Protein AF-A0AAU8FNW1-F1 (afdb_monomer)

Organism: NCBI:txid3088362

Solvent-accessible surface area (backbone atoms only — not comparable to full-atom values): 4529 Å² total; per-residue (Å²): 136,66,73,61,60,59,50,51,50,52,37,32,76,69,66,76,38,92,45,83,87,78,47,21,32,38,44,40,85,87,50,29,30,48,70,86,42,76,54,58,66,70,60,36,51,54,49,34,65,72,70,47,64,60,71,85,74,35,41,42,33,40,35,34,62,39,94,86,36,66,50,79,45,76,43,77,114

Nearest PDB structures (foldseek):
  6g20-assembly2_B  TM=3.956E-01  e=6.411E+00  Agrobacterium fabrum str. C58
  6g1z-assembly2_B  TM=3.295E-01  e=8.191E+00  Agrobacterium fabrum str. C58

Radius of gyration: 11.67 Å; Cα contacts (8 Å, |Δi|>4): 117; chains: 1; bounding box: 29×22×29 Å

Sequence (77 aa):
MKKQEQIIEELSSAGLVKDKNDLSFKLTDDELIVNGEKQPADLHQKLKAKYLKSDAGKGFEMYYNYNGRWGYSTRTR

Secondary structure (DSSP, 8-state):
--HHHHHHHHHHHTTS-S-SSS--EEE-SS-EEETTEEPPHHHHHHHHHHH---STTEEEEEEEEETTEEEEEEEE-

Foldseek 3Di:
DPLVVVVQVVCVVVVNDPDPVQWWWKQWPVWIAISNRTDDPVVNVVSCVVRVVDDPQWIKMATDPHPPDGDIDTHRD

Structure (mmCIF, N/CA/C/O backbone):
data_AF-A0AAU8FNW1-F1
#
_entry.id   AF-A0AAU8FNW1-F1
#
loop_
_atom_site.group_PDB
_atom_site.id
_atom_site.type_symbol
_atom_site.label_atom_id
_atom_site.label_alt_id
_atom_site.label_comp_id
_atom_site.label_asym_id
_atom_site.label_entity_id
_atom_site.label_seq_id
_atom_site.pdbx_PDB_ins_code
_atom_site.Cartn_x
_atom_site.Cartn_y
_atom_site.Cartn_z
_atom_site.occupancy
_atom_site.B_iso_or_equiv
_atom_site.auth_seq_id
_atom_site.auth_comp_id
_atom_site.auth_asym_id
_atom_site.auth_atom_id
_atom_site.pdbx_PDB_model_num
ATOM 1 N N . MET A 1 1 ? 9.694 13.298 -1.195 1.00 46.09 1 MET A N 1
ATOM 2 C CA . MET A 1 1 ? 8.454 12.832 -1.856 1.00 46.09 1 MET A CA 1
ATOM 3 C C . MET A 1 1 ? 8.136 11.428 -1.359 1.00 46.09 1 MET A C 1
ATOM 5 O O . MET A 1 1 ? 8.871 10.507 -1.691 1.00 46.09 1 MET A O 1
ATOM 9 N N . LYS A 1 2 ? 7.114 11.247 -0.518 1.00 68.00 2 LYS A N 1
ATOM 10 C CA . LYS A 1 2 ? 6.746 9.928 0.016 1.00 68.00 2 LYS A CA 1
ATOM 11 C C . LYS A 1 2 ? 5.651 9.323 -0.867 1.00 68.00 2 LYS A C 1
ATOM 13 O O . LYS A 1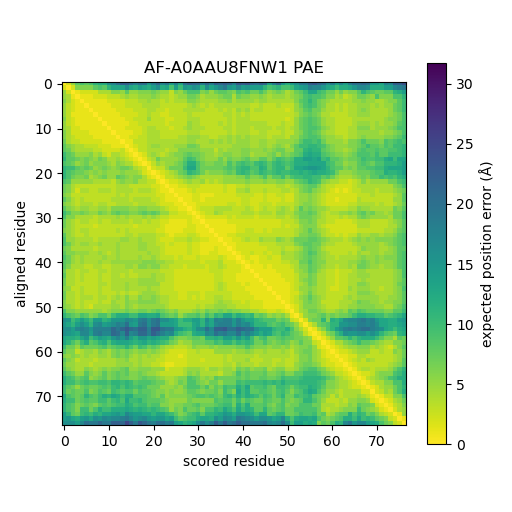 2 ? 4.471 9.562 -0.646 1.00 68.00 2 LYS A O 1
ATOM 18 N N . LYS A 1 3 ? 6.034 8.538 -1.883 1.00 77.25 3 LYS A N 1
ATOM 19 C CA . LYS A 1 3 ? 5.082 7.826 -2.769 1.00 77.25 3 LYS A CA 1
ATOM 20 C C . LYS A 1 3 ? 4.060 6.990 -1.981 1.00 77.25 3 LYS A C 1
ATOM 22 O O . LYS A 1 3 ? 2.945 6.795 -2.442 1.00 77.25 3 LYS A O 1
ATOM 27 N N . GLN A 1 4 ? 4.437 6.533 -0.785 1.00 80.00 4 GLN A N 1
ATOM 28 C CA . GLN A 1 4 ? 3.566 5.805 0.135 1.00 80.00 4 GLN A CA 1
ATOM 29 C C . GLN A 1 4 ? 2.361 6.644 0.566 1.00 80.00 4 GLN A C 1
ATOM 31 O O . GLN A 1 4 ? 1.246 6.177 0.407 1.00 80.00 4 GLN A O 1
ATOM 36 N N . GLU A 1 5 ? 2.551 7.884 1.032 1.00 83.94 5 GLU A N 1
ATOM 37 C CA . GLU A 1 5 ? 1.446 8.733 1.515 1.00 83.94 5 GLU A CA 1
ATOM 38 C C . GLU A 1 5 ? 0.372 8.944 0.443 1.00 83.94 5 GLU A C 1
ATOM 40 O O . GLU A 1 5 ? -0.813 8.849 0.741 1.00 83.94 5 GLU A O 1
ATOM 45 N N . GLN A 1 6 ? 0.777 9.121 -0.816 1.00 86.12 6 GLN A N 1
ATOM 46 C CA . GLN A 1 6 ? -0.163 9.270 -1.928 1.00 86.12 6 GLN A CA 1
ATOM 47 C C . GLN A 1 6 ? -0.985 8.000 -2.185 1.00 86.12 6 GLN A C 1
ATOM 49 O O . GLN A 1 6 ? -2.169 8.095 -2.495 1.00 86.12 6 GLN A O 1
ATOM 54 N N . ILE A 1 7 ? -0.379 6.814 -2.051 1.00 84.81 7 ILE A N 1
ATOM 55 C CA . ILE A 1 7 ? -1.120 5.547 -2.138 1.00 84.81 7 ILE A CA 1
ATOM 56 C C . ILE A 1 7 ? -2.115 5.449 -0.989 1.00 84.81 7 ILE A C 1
ATOM 58 O O . ILE A 1 7 ? -3.261 5.080 -1.209 1.00 84.81 7 ILE A O 1
ATOM 62 N N . ILE A 1 8 ? -1.694 5.798 0.227 1.00 85.69 8 ILE A N 1
ATOM 63 C CA . ILE A 1 8 ? -2.560 5.776 1.409 1.00 85.69 8 ILE A CA 1
ATOM 64 C C . ILE A 1 8 ? -3.776 6.681 1.197 1.00 85.69 8 ILE A C 1
ATOM 66 O O . ILE A 1 8 ? -4.892 6.285 1.518 1.00 85.69 8 ILE A O 1
ATOM 70 N N . GLU A 1 9 ? -3.579 7.875 0.640 1.00 87.06 9 GLU A N 1
ATOM 71 C CA . GLU A 1 9 ? -4.675 8.786 0.310 1.00 87.06 9 GLU A CA 1
ATOM 72 C C . GLU A 1 9 ? -5.611 8.224 -0.759 1.00 87.06 9 GLU A C 1
ATOM 74 O O . GLU A 1 9 ? -6.823 8.291 -0.574 1.00 87.06 9 GLU A O 1
ATOM 79 N N . GLU A 1 10 ? -5.095 7.615 -1.832 1.00 86.38 10 GLU A N 1
ATOM 80 C CA . GLU A 1 10 ? -5.956 6.971 -2.834 1.00 86.38 10 GLU A CA 1
ATOM 81 C C . GLU A 1 10 ? -6.732 5.787 -2.262 1.00 86.38 10 GLU A C 1
ATOM 83 O O . GLU A 1 10 ? -7.928 5.658 -2.514 1.00 86.38 10 GLU A O 1
ATOM 88 N N . LEU A 1 11 ? -6.084 4.938 -1.466 1.00 85.44 11 LEU A N 1
ATOM 89 C CA . LEU A 1 11 ? -6.743 3.798 -0.837 1.00 85.44 11 LEU A CA 1
ATOM 90 C C . LEU A 1 11 ? -7.785 4.254 0.195 1.00 85.44 11 LEU A C 1
ATOM 92 O O . LEU A 1 11 ? -8.854 3.657 0.296 1.00 85.44 11 LEU A O 1
ATOM 96 N N . SER A 1 12 ? -7.508 5.330 0.932 1.00 87.31 12 SER A N 1
ATOM 97 C CA . SER A 1 12 ? -8.464 5.932 1.864 1.00 87.31 12 SER A CA 1
ATOM 98 C C . SER A 1 12 ? -9.642 6.569 1.126 1.00 87.31 12 SER A C 1
ATOM 100 O O . SER A 1 12 ? -10.790 6.327 1.485 1.00 87.31 12 SER A O 1
ATOM 102 N N . SER A 1 13 ? -9.383 7.283 0.026 1.00 86.31 13 SER A N 1
ATOM 103 C CA . SER A 1 13 ? -10.430 7.842 -0.836 1.00 8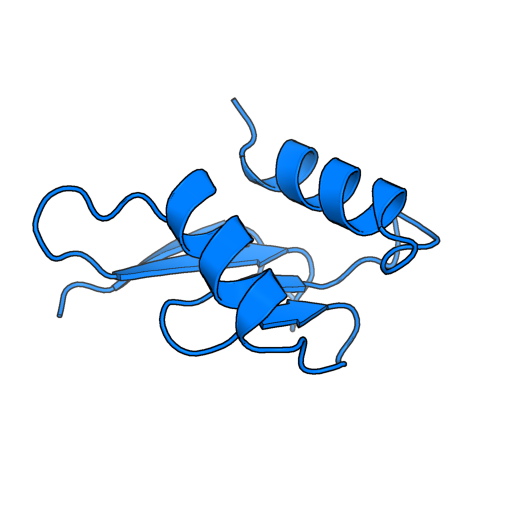6.31 13 SER A CA 1
ATOM 104 C C . SER A 1 13 ? -11.271 6.757 -1.514 1.00 86.31 13 SER A C 1
ATOM 106 O O . SER A 1 13 ? -12.439 6.995 -1.806 1.00 86.31 13 SER A O 1
ATOM 108 N N . ALA A 1 14 ? -10.699 5.577 -1.758 1.00 83.44 14 ALA A N 1
ATOM 109 C CA . ALA A 1 14 ? -11.414 4.404 -2.252 1.00 83.44 14 ALA A CA 1
ATOM 110 C C . ALA A 1 14 ? -12.189 3.654 -1.148 1.00 83.44 14 ALA A C 1
ATOM 112 O O . ALA A 1 14 ? -12.858 2.668 -1.443 1.00 83.44 14 ALA A O 1
ATOM 113 N N . GLY A 1 15 ? -12.094 4.084 0.116 1.00 84.19 15 GLY A N 1
ATOM 114 C CA . GLY A 1 15 ? -12.734 3.423 1.257 1.00 84.19 15 GLY A CA 1
ATOM 115 C C . GLY A 1 15 ? -12.058 2.121 1.704 1.00 84.19 15 GLY A C 1
ATOM 116 O O . GLY A 1 15 ? -12.601 1.417 2.551 1.00 84.19 15 GLY A O 1
ATOM 117 N N . LEU A 1 16 ? -10.875 1.799 1.168 1.00 84.50 16 LEU A N 1
ATOM 118 C CA . LEU A 1 16 ? -10.100 0.597 1.515 1.00 84.50 16 LEU A CA 1
ATOM 119 C C . LEU A 1 16 ? -9.307 0.772 2.815 1.00 84.50 16 LEU A C 1
ATOM 121 O O . LEU A 1 16 ? -8.909 -0.200 3.455 1.00 84.50 16 LEU A O 1
ATOM 125 N N . VAL A 1 17 ? -9.066 2.024 3.207 1.00 83.81 17 VAL A N 1
ATOM 126 C CA . VAL A 1 17 ? -8.329 2.383 4.420 1.00 83.81 17 VAL A CA 1
ATOM 127 C C . VAL A 1 17 ? -9.187 3.297 5.266 1.00 83.81 17 VAL A C 1
ATOM 129 O O . VAL A 1 17 ? -9.496 4.418 4.861 1.00 83.81 17 VAL A O 1
ATOM 132 N N . LYS A 1 18 ? -9.520 2.813 6.461 1.00 76.94 18 LYS A N 1
ATOM 133 C CA . LYS A 1 18 ? -10.220 3.593 7.483 1.00 76.94 18 LYS A CA 1
ATOM 134 C C . LYS A 1 18 ? -9.245 4.470 8.263 1.00 76.94 18 LYS A C 1
ATOM 136 O O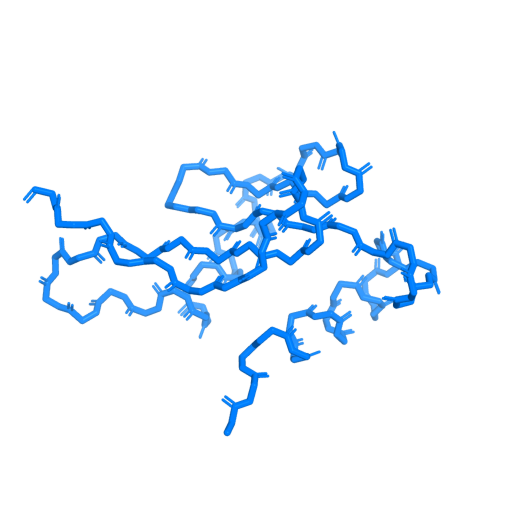 . LYS A 1 18 ? -9.456 5.672 8.361 1.00 76.94 18 LYS A O 1
ATOM 141 N N . ASP A 1 19 ? -8.129 3.885 8.696 1.00 77.75 19 ASP A N 1
ATOM 142 C CA . ASP A 1 19 ? -7.145 4.553 9.541 1.00 77.75 19 ASP A CA 1
ATOM 143 C C . ASP A 1 19 ? -5.736 4.408 8.981 1.00 77.75 19 ASP A C 1
ATOM 145 O O . ASP A 1 19 ? -5.285 3.313 8.655 1.00 77.75 19 ASP A O 1
ATOM 149 N N . LYS A 1 20 ? -5.011 5.529 8.904 1.00 75.88 20 LYS A N 1
ATOM 150 C CA . LYS A 1 20 ? -3.609 5.539 8.461 1.00 75.88 20 LYS A CA 1
ATOM 151 C C . LYS A 1 20 ? -2.664 4.915 9.502 1.00 75.88 20 LYS A C 1
ATOM 153 O O . LYS A 1 20 ? -1.582 4.479 9.126 1.00 75.88 20 LYS A O 1
ATOM 158 N N . ASN A 1 21 ? -3.073 4.864 10.775 1.00 76.06 21 ASN A N 1
ATOM 159 C CA . ASN A 1 21 ? -2.271 4.323 11.881 1.00 7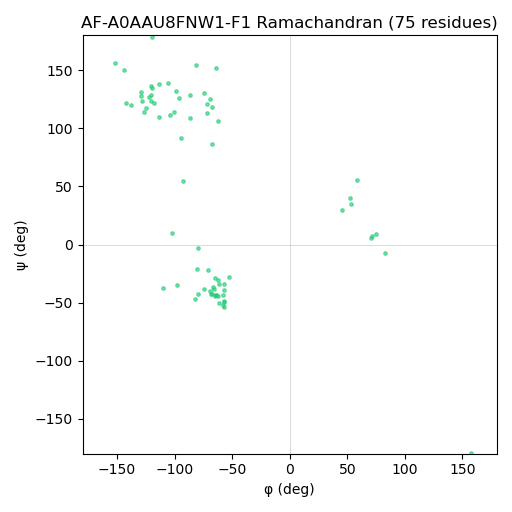6.06 21 ASN A CA 1
ATOM 160 C C . ASN A 1 21 ? -2.193 2.789 11.872 1.00 76.06 21 ASN A C 1
ATOM 162 O O . ASN A 1 21 ? -1.121 2.240 12.107 1.00 76.06 21 ASN A O 1
ATOM 166 N N . ASP A 1 22 ? -3.291 2.112 11.529 1.00 76.56 22 ASP A N 1
ATOM 167 C CA . ASP A 1 22 ? -3.365 0.645 11.418 1.00 76.56 22 ASP A CA 1
ATOM 168 C C . ASP A 1 22 ? -3.316 0.156 9.965 1.00 76.56 22 ASP A C 1
ATOM 170 O O . ASP A 1 22 ? -3.515 -1.023 9.671 1.00 76.56 22 ASP A O 1
ATOM 174 N N . LEU A 1 23 ? -3.017 1.057 9.027 1.00 85.44 23 LEU A N 1
ATOM 175 C CA . LEU A 1 23 ? -2.880 0.681 7.635 1.00 85.44 23 LEU A CA 1
ATOM 176 C C . LEU A 1 23 ? -1.635 -0.177 7.436 1.00 85.44 23 LEU A C 1
ATOM 178 O O . LEU A 1 23 ? -0.518 0.280 7.676 1.00 85.44 23 LEU A O 1
ATOM 182 N N . SER A 1 24 ? -1.826 -1.352 6.846 1.00 88.38 24 SER A N 1
ATOM 183 C CA . SER A 1 24 ? -0.753 -2.121 6.226 1.00 88.38 24 SER A CA 1
ATOM 184 C C . SER A 1 24 ? -1.032 -2.319 4.740 1.00 88.38 24 SER A C 1
ATOM 186 O O . SER A 1 24 ? -2.145 -2.654 4.347 1.00 88.38 24 SER A O 1
ATOM 188 N N . PHE A 1 25 ? -0.041 -2.117 3.874 1.00 89.19 25 PHE A N 1
ATOM 189 C CA . PHE A 1 25 ? -0.187 -2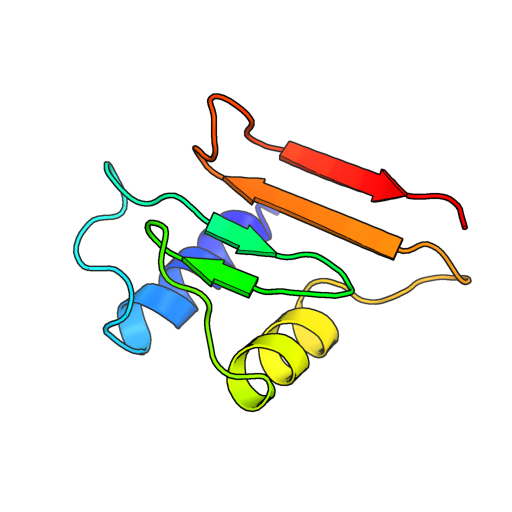.495 2.470 1.00 89.19 25 PHE A CA 1
ATOM 190 C C . PHE A 1 25 ? 1.110 -3.024 1.866 1.00 89.19 25 PHE A C 1
ATOM 192 O O . PHE A 1 25 ? 2.221 -2.638 2.239 1.00 89.19 25 PHE A O 1
ATOM 199 N N . LYS A 1 26 ? 0.939 -3.912 0.892 1.00 90.06 26 LYS A N 1
ATOM 200 C CA . LYS A 1 26 ? 1.981 -4.491 0.052 1.00 90.06 26 LYS A CA 1
ATOM 201 C C . LYS A 1 26 ? 1.568 -4.277 -1.395 1.00 90.06 26 LYS A C 1
ATOM 203 O O . LYS A 1 26 ? 0.581 -4.853 -1.835 1.00 90.06 26 LYS A O 1
ATOM 208 N N . LEU A 1 27 ? 2.323 -3.466 -2.124 1.00 89.19 27 LEU A N 1
ATOM 209 C CA . LEU A 1 27 ? 2.159 -3.263 -3.559 1.00 89.19 27 LEU A CA 1
ATOM 210 C C . LEU A 1 27 ? 3.390 -3.827 -4.270 1.00 89.19 27 LEU A C 1
ATOM 212 O O . LEU A 1 27 ? 4.476 -3.258 -4.165 1.00 89.19 27 LEU A O 1
ATOM 216 N N . THR A 1 28 ? 3.229 -4.938 -4.983 1.00 87.31 28 THR A N 1
ATOM 217 C CA . THR A 1 28 ? 4.289 -5.557 -5.792 1.00 87.31 28 THR A CA 1
ATOM 218 C C . THR A 1 28 ? 3.884 -5.630 -7.260 1.00 87.31 28 THR A C 1
ATOM 220 O O . THR A 1 28 ? 2.791 -5.217 -7.643 1.00 87.31 28 THR A O 1
ATOM 223 N N . ASP A 1 29 ? 4.774 -6.145 -8.108 1.00 84.12 29 ASP A N 1
ATOM 224 C CA . ASP A 1 29 ? 4.489 -6.372 -9.528 1.00 84.12 29 ASP A CA 1
ATOM 225 C C . ASP A 1 29 ? 3.346 -7.377 -9.755 1.00 84.12 29 ASP A C 1
ATOM 227 O O . ASP A 1 29 ? 2.601 -7.225 -10.724 1.00 84.12 29 ASP A O 1
ATOM 231 N N . ASP A 1 30 ? 3.201 -8.339 -8.839 1.00 84.88 30 ASP A N 1
ATOM 232 C CA . ASP A 1 30 ? 2.291 -9.485 -8.927 1.00 84.88 30 ASP A CA 1
ATOM 233 C C . ASP A 1 30 ? 0.972 -9.287 -8.174 1.00 84.88 30 ASP A C 1
ATOM 235 O O . ASP A 1 30 ? -0.067 -9.790 -8.597 1.00 84.88 30 ASP A O 1
ATOM 239 N N . GLU A 1 31 ? 0.988 -8.584 -7.040 1.00 89.25 31 GLU A N 1
ATOM 240 C CA . GLU A 1 31 ? -0.197 -8.456 -6.197 1.00 89.25 31 GLU A CA 1
ATOM 241 C C . GLU A 1 31 ? -0.225 -7.163 -5.386 1.00 89.25 31 GLU A C 1
ATOM 243 O O . GLU A 1 31 ? 0.797 -6.549 -5.069 1.00 89.25 31 GLU A O 1
ATOM 248 N N . LEU A 1 32 ? -1.441 -6.780 -5.013 1.00 90.88 32 LEU A N 1
ATOM 249 C CA . LEU A 1 32 ? -1.705 -5.710 -4.074 1.00 90.88 32 LEU A CA 1
ATOM 250 C C . LEU A 1 32 ? -2.492 -6.274 -2.897 1.00 90.88 32 LEU A C 1
ATOM 252 O O . LEU A 1 32 ? -3.560 -6.851 -3.080 1.00 90.88 32 LEU A O 1
ATOM 256 N N . ILE A 1 33 ? -1.964 -6.098 -1.694 1.00 91.00 33 ILE A N 1
ATOM 257 C CA . ILE A 1 33 ? -2.616 -6.476 -0.444 1.00 91.00 33 ILE A CA 1
ATOM 258 C C . ILE A 1 33 ? -2.759 -5.214 0.391 1.00 91.00 33 ILE A C 1
ATOM 260 O O . ILE A 1 33 ? -1.782 -4.496 0.587 1.00 91.00 33 ILE A O 1
ATOM 264 N N . VAL A 1 34 ? -3.962 -4.949 0.881 1.00 90.44 34 VAL A N 1
ATOM 265 C CA . VAL A 1 34 ? -4.274 -3.803 1.739 1.00 90.44 34 VAL A CA 1
ATOM 266 C C . VAL A 1 34 ? -4.994 -4.348 2.963 1.00 90.44 34 VAL A C 1
ATOM 268 O O . VAL A 1 34 ? -5.977 -5.062 2.821 1.00 90.44 34 VAL A O 1
ATOM 271 N N . ASN A 1 35 ? -4.471 -4.075 4.155 1.00 88.25 35 ASN A N 1
ATOM 272 C CA . ASN A 1 35 ? -4.969 -4.564 5.443 1.00 88.25 35 ASN A CA 1
ATOM 273 C C . ASN A 1 35 ? -5.142 -6.091 5.513 1.00 88.25 35 ASN A C 1
ATOM 275 O O . ASN A 1 35 ? -6.058 -6.601 6.144 1.00 88.25 35 ASN A O 1
ATOM 279 N N . GLY A 1 36 ? -4.255 -6.832 4.842 1.00 87.00 36 GLY A N 1
ATOM 280 C CA . GLY A 1 36 ? -4.332 -8.294 4.744 1.00 87.00 36 GLY A CA 1
ATOM 281 C C . GLY A 1 36 ? -5.286 -8.811 3.662 1.00 87.00 36 GLY A C 1
ATOM 282 O O . GLY A 1 36 ? -5.254 -10.000 3.355 1.00 87.00 36 GLY A O 1
ATOM 283 N N . GLU A 1 37 ? -6.062 -7.939 3.017 1.00 88.75 37 GLU A N 1
ATOM 284 C CA . GLU A 1 37 ? -6.991 -8.305 1.949 1.00 88.75 37 GLU A CA 1
ATOM 285 C C . GLU A 1 37 ? -6.368 -8.105 0.566 1.00 88.75 37 GLU A C 1
ATOM 287 O O . GLU A 1 37 ? -5.886 -7.019 0.216 1.00 88.75 37 GLU A O 1
ATOM 292 N N . LYS A 1 38 ? -6.393 -9.165 -0.250 1.00 91.31 38 LYS A N 1
ATOM 293 C CA . LYS A 1 38 ? -5.902 -9.121 -1.628 1.00 91.31 38 LYS A CA 1
ATOM 294 C C . LYS A 1 38 ? -6.862 -8.311 -2.493 1.00 91.31 38 LYS A C 1
ATOM 296 O O . LYS A 1 38 ? -8.036 -8.641 -2.622 1.00 91.31 38 LYS A O 1
ATOM 301 N N . GLN A 1 39 ? -6.336 -7.250 -3.086 1.00 90.81 39 GLN A N 1
ATOM 302 C CA . GLN A 1 39 ? -7.091 -6.323 -3.910 1.00 90.81 39 GLN A CA 1
ATOM 303 C C . GLN A 1 39 ? -7.282 -6.862 -5.334 1.00 90.81 39 GLN A C 1
ATOM 305 O O . GLN A 1 39 ? -6.464 -7.656 -5.814 1.00 90.81 39 GLN A O 1
ATOM 3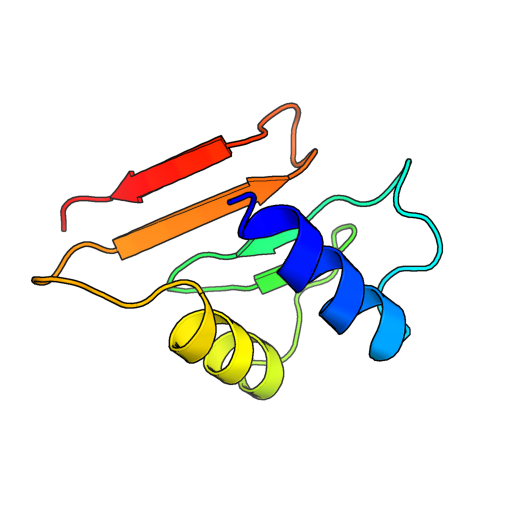10 N N . PRO A 1 40 ? -8.342 -6.420 -6.034 1.00 92.31 40 PRO A N 1
ATOM 311 C CA . PRO A 1 40 ? -8.594 -6.827 -7.409 1.00 92.31 40 PRO A CA 1
ATOM 312 C C . PRO A 1 40 ? -7.490 -6.349 -8.360 1.00 92.31 40 PRO A C 1
ATOM 314 O O . PRO A 1 40 ? -6.867 -5.301 -8.158 1.00 92.31 40 PRO A O 1
ATOM 317 N N . ALA A 1 41 ? -7.295 -7.109 -9.441 1.00 87.75 41 ALA A N 1
ATOM 318 C CA . ALA A 1 41 ? -6.278 -6.838 -10.457 1.00 87.75 41 ALA A CA 1
ATOM 319 C C . ALA A 1 41 ? -6.416 -5.439 -11.086 1.00 87.75 41 ALA A C 1
ATOM 321 O O . ALA A 1 41 ? -5.408 -4.795 -11.352 1.00 87.75 41 ALA A O 1
ATOM 322 N N . ASP A 1 42 ? -7.640 -4.930 -11.249 1.00 89.44 42 ASP A N 1
ATOM 323 C CA . ASP A 1 42 ? -7.907 -3.570 -11.742 1.00 89.44 42 ASP A CA 1
ATOM 324 C C . ASP A 1 42 ? -7.245 -2.482 -10.880 1.00 89.44 42 ASP A C 1
ATOM 326 O O . ASP A 1 42 ? -6.557 -1.586 -11.380 1.00 89.44 42 ASP A O 1
ATOM 330 N N . LEU A 1 43 ? -7.425 -2.571 -9.556 1.00 88.00 43 LEU A N 1
ATOM 331 C CA . LEU A 1 43 ? -6.850 -1.620 -8.604 1.00 88.00 43 LEU A CA 1
ATOM 332 C C . LEU A 1 43 ? -5.324 -1.761 -8.569 1.00 88.00 43 LEU A C 1
ATOM 334 O O . LEU A 1 43 ? -4.596 -0.765 -8.588 1.00 88.00 43 LEU A O 1
ATOM 338 N N . HIS A 1 44 ? -4.845 -3.007 -8.564 1.00 89.19 44 HIS A N 1
ATOM 339 C CA . HIS A 1 44 ? -3.424 -3.329 -8.619 1.00 89.19 44 HIS A CA 1
ATOM 340 C C . HIS A 1 44 ? -2.754 -2.731 -9.857 1.00 89.19 44 HIS A C 1
ATOM 342 O O . HIS A 1 44 ? -1.753 -2.036 -9.713 1.00 89.19 44 HIS A O 1
ATOM 348 N N . GLN A 1 45 ? -3.326 -2.917 -11.047 1.00 88.25 45 GLN A N 1
ATOM 349 C CA . GLN A 1 45 ? -2.794 -2.377 -12.298 1.00 88.25 45 GLN A CA 1
ATOM 350 C C . GLN A 1 45 ? -2.763 -0.847 -12.300 1.00 88.25 45 GLN A C 1
ATOM 352 O O . GLN A 1 45 ? -1.739 -0.267 -12.672 1.00 88.25 45 GLN A O 1
ATOM 357 N N . LYS A 1 46 ? -3.831 -0.183 -11.832 1.00 87.81 46 LYS A N 1
ATOM 358 C CA . LYS A 1 46 ? -3.867 1.285 -11.700 1.00 87.81 46 LYS A CA 1
ATOM 359 C C . LYS A 1 46 ? -2.748 1.806 -10.801 1.00 87.81 46 LYS A C 1
ATOM 361 O O . LYS A 1 46 ? -1.990 2.689 -11.205 1.00 87.81 46 LYS A O 1
ATOM 366 N N . LEU A 1 47 ? -2.621 1.252 -9.596 1.00 86.94 47 LEU A N 1
ATOM 367 C CA . LEU A 1 47 ? -1.621 1.694 -8.622 1.00 86.94 47 LEU A CA 1
ATOM 368 C C . LEU A 1 47 ? -0.201 1.341 -9.075 1.00 86.94 47 LEU A C 1
ATOM 370 O O . LEU A 1 47 ? 0.704 2.167 -8.974 1.00 86.94 47 LEU A O 1
ATOM 374 N N . LYS A 1 48 ? -0.002 0.154 -9.649 1.00 85.56 48 LYS A N 1
ATOM 375 C CA . LYS A 1 48 ? 1.268 -0.263 -10.247 1.00 85.56 48 LYS A CA 1
ATOM 376 C C . LYS A 1 48 ? 1.708 0.712 -11.338 1.00 85.56 48 LYS A C 1
ATOM 378 O O . LYS A 1 48 ? 2.796 1.263 -11.241 1.00 85.56 48 LYS A O 1
ATOM 383 N N . ALA A 1 49 ? 0.861 1.005 -12.322 1.00 84.88 49 ALA A N 1
ATOM 384 C CA . ALA A 1 49 ? 1.209 1.922 -13.409 1.00 84.88 49 ALA A CA 1
ATOM 385 C C . ALA A 1 49 ? 1.528 3.346 -12.912 1.00 84.88 49 ALA A C 1
ATOM 387 O O . ALA A 1 49 ? 2.395 4.032 -13.462 1.00 84.88 49 ALA A O 1
ATOM 388 N N . LYS A 1 50 ? 0.846 3.794 -11.852 1.00 84.94 50 LYS A N 1
ATOM 389 C CA . LYS A 1 50 ? 1.008 5.139 -11.292 1.00 84.94 50 LYS A CA 1
ATOM 390 C C . LYS A 1 50 ? 2.247 5.272 -10.399 1.00 84.94 50 LYS A C 1
ATOM 392 O O . LYS A 1 50 ? 2.972 6.262 -10.516 1.00 84.94 50 LYS A O 1
ATOM 397 N N . TYR A 1 51 ? 2.508 4.283 -9.542 1.00 81.69 51 TYR A N 1
ATOM 398 C CA . TYR A 1 51 ? 3.530 4.346 -8.487 1.00 81.69 51 TYR A CA 1
ATOM 399 C C . TYR A 1 51 ? 4.743 3.443 -8.730 1.00 81.69 51 TYR A C 1
ATOM 401 O O . TYR A 1 51 ? 5.873 3.851 -8.438 1.00 81.69 51 TYR A O 1
ATOM 409 N N . LEU A 1 52 ? 4.532 2.250 -9.290 1.00 78.38 52 LEU A N 1
ATOM 410 C CA . LEU A 1 52 ? 5.574 1.303 -9.694 1.00 78.38 52 LEU A CA 1
ATOM 411 C C . LEU A 1 52 ? 5.944 1.520 -11.168 1.00 78.38 52 LEU A C 1
ATOM 413 O O . LEU A 1 52 ? 5.891 0.600 -11.983 1.00 78.38 52 LEU A O 1
ATOM 417 N N . LYS A 1 53 ? 6.315 2.753 -11.529 1.00 69.12 53 LYS A N 1
ATOM 418 C CA . LYS A 1 53 ? 6.855 3.027 -12.865 1.00 69.12 53 LYS A CA 1
ATOM 419 C C . LYS A 1 53 ? 8.154 2.241 -13.040 1.00 69.12 53 LYS A C 1
ATOM 421 O O . LYS A 1 53 ? 9.160 2.581 -12.421 1.00 69.12 53 LYS A O 1
ATOM 426 N N . SER A 1 54 ? 8.107 1.178 -13.841 1.00 60.44 54 SER A N 1
ATOM 427 C CA . SER A 1 54 ? 9.266 0.372 -14.220 1.00 60.44 54 SER A CA 1
ATOM 428 C C . SER A 1 54 ? 10.211 1.186 -15.097 1.00 60.44 54 SER A C 1
ATOM 430 O O . SER A 1 54 ? 10.143 1.129 -16.321 1.00 60.44 54 SER A O 1
ATOM 432 N N . ASP A 1 55 ? 11.116 1.932 -14.478 1.00 54.84 55 ASP A N 1
ATOM 433 C CA . ASP A 1 55 ? 12.315 2.395 -15.164 1.00 54.84 55 ASP A CA 1
ATOM 434 C C . ASP A 1 55 ? 13.244 1.184 -15.368 1.00 54.84 55 ASP A C 1
ATOM 436 O O . ASP A 1 55 ? 13.735 0.582 -14.409 1.00 54.84 55 ASP A O 1
ATOM 440 N N . ALA A 1 56 ? 13.433 0.793 -16.630 1.00 53.72 56 ALA A N 1
ATOM 441 C CA . ALA A 1 56 ? 14.428 -0.185 -17.078 1.00 53.72 56 ALA A CA 1
ATOM 442 C C . ALA A 1 56 ? 14.340 -1.598 -16.451 1.00 53.72 56 ALA A C 1
ATOM 444 O O . ALA A 1 56 ? 15.314 -2.106 -15.897 1.00 53.72 56 ALA A O 1
ATOM 445 N N . GLY A 1 57 ? 13.181 -2.265 -16.548 1.00 57.31 57 GLY A N 1
ATOM 446 C CA . GLY A 1 57 ? 13.066 -3.711 -16.271 1.00 57.31 57 GLY A CA 1
ATOM 447 C C . GLY A 1 57 ? 13.191 -4.127 -14.798 1.00 57.31 57 GLY A C 1
ATOM 448 O O . GLY A 1 57 ? 13.214 -5.320 -14.497 1.00 57.31 57 GLY A O 1
ATOM 449 N N . LYS A 1 58 ? 13.241 -3.166 -13.871 1.00 64.56 58 LYS A N 1
ATOM 450 C CA . LYS A 1 58 ? 13.246 -3.426 -12.428 1.00 64.56 58 LYS A CA 1
ATOM 451 C C . LYS A 1 58 ? 11.816 -3.535 -11.907 1.00 64.56 58 LYS A C 1
ATOM 453 O O . LYS A 1 58 ? 10.977 -2.664 -12.158 1.00 64.56 58 LYS A O 1
ATOM 458 N N . GLY A 1 59 ? 11.544 -4.615 -11.179 1.00 69.56 59 GLY A N 1
ATOM 459 C CA . GLY A 1 59 ? 10.326 -4.747 -10.392 1.00 69.56 59 GLY A CA 1
ATOM 460 C C . GLY A 1 59 ? 10.448 -3.866 -9.158 1.00 69.56 59 GLY A C 1
ATOM 461 O O . GLY A 1 59 ? 11.458 -3.911 -8.458 1.00 69.56 59 GLY A O 1
ATOM 462 N N . PHE A 1 60 ? 9.442 -3.048 -8.888 1.00 78.12 60 PHE A N 1
ATOM 463 C CA . PHE A 1 60 ? 9.402 -2.254 -7.668 1.00 78.12 60 PHE A CA 1
ATOM 464 C C . PHE A 1 60 ? 8.391 -2.865 -6.709 1.00 78.12 60 PHE A C 1
ATOM 466 O O . PHE A 1 60 ? 7.314 -3.306 -7.107 1.00 78.12 60 PHE A O 1
ATOM 473 N N . GLU A 1 61 ? 8.754 -2.891 -5.439 1.00 85.12 61 GLU A N 1
ATOM 474 C CA . GLU A 1 61 ? 7.933 -3.429 -4.371 1.00 85.12 61 GLU A CA 1
ATOM 475 C C . GLU A 1 61 ? 7.864 -2.386 -3.269 1.00 85.12 61 GLU A C 1
ATOM 477 O O . GLU A 1 61 ? 8.885 -1.867 -2.812 1.00 85.12 61 GLU A O 1
ATOM 482 N N . MET A 1 62 ? 6.653 -2.059 -2.843 1.00 86.38 62 MET A N 1
ATOM 483 C CA . MET A 1 62 ? 6.433 -1.066 -1.812 1.00 86.38 62 MET A CA 1
ATOM 484 C C . MET A 1 62 ? 5.664 -1.688 -0.662 1.00 86.38 62 MET A C 1
ATOM 486 O O . MET A 1 62 ? 4.606 -2.290 -0.844 1.00 86.38 62 MET A O 1
ATOM 490 N N . TYR A 1 63 ? 6.236 -1.534 0.523 1.00 87.06 63 TYR A N 1
ATOM 491 C CA . TYR A 1 63 ? 5.721 -2.083 1.761 1.00 87.06 63 TYR A CA 1
ATOM 492 C C . TYR A 1 63 ? 5.455 -0.933 2.725 1.00 87.06 63 TYR A C 1
ATOM 494 O O . TYR A 1 63 ? 6.272 -0.013 2.863 1.00 87.06 63 TYR A O 1
ATOM 502 N N . TYR A 1 64 ? 4.319 -0.988 3.404 1.00 86.50 64 TYR A N 1
ATOM 503 C CA . TYR A 1 64 ? 3.975 -0.064 4.471 1.00 86.50 64 TYR A CA 1
ATOM 504 C C . TYR A 1 64 ? 3.343 -0.844 5.612 1.00 86.50 64 TYR A C 1
ATOM 506 O O . TYR A 1 64 ? 2.339 -1.517 5.394 1.00 86.50 64 TYR A O 1
ATOM 514 N N . ASN A 1 65 ? 3.965 -0.781 6.792 1.00 85.94 65 ASN A N 1
ATOM 515 C CA . ASN A 1 65 ? 3.538 -1.475 8.011 1.00 85.94 65 ASN A CA 1
ATOM 516 C C . ASN A 1 65 ? 3.151 -2.956 7.793 1.00 85.94 65 ASN A C 1
ATO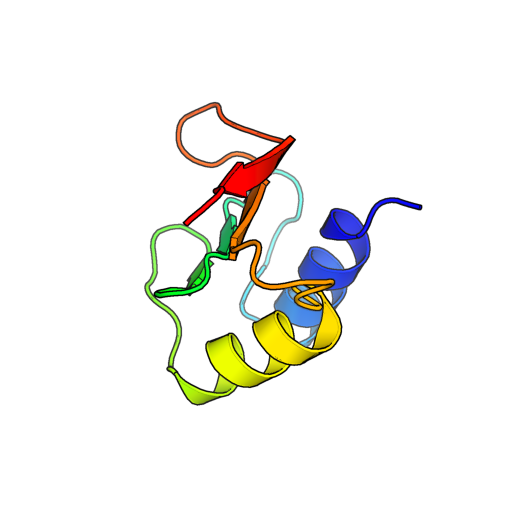M 518 O O . ASN A 1 65 ? 2.284 -3.502 8.467 1.00 85.94 65 ASN A O 1
ATOM 522 N N . TYR A 1 66 ? 3.763 -3.614 6.805 1.00 82.31 66 TYR A N 1
ATOM 523 C CA . TYR A 1 66 ? 3.394 -4.962 6.388 1.00 82.31 66 TYR A CA 1
ATOM 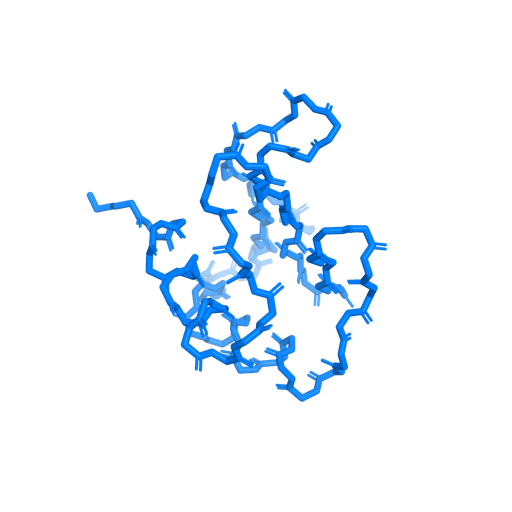524 C C . TYR A 1 66 ? 4.430 -5.940 6.936 1.00 82.31 66 TYR A C 1
ATOM 526 O O . TYR A 1 66 ? 5.589 -5.907 6.522 1.00 82.31 66 TYR A O 1
ATOM 534 N N . ASN A 1 67 ? 4.042 -6.791 7.891 1.00 78.44 67 ASN A N 1
ATOM 535 C CA . ASN A 1 67 ? 4.946 -7.712 8.602 1.00 78.44 67 ASN A CA 1
ATOM 536 C C . ASN A 1 67 ? 6.186 -7.014 9.203 1.00 78.44 67 ASN A C 1
ATOM 538 O O . ASN A 1 67 ? 7.306 -7.515 9.092 1.00 78.44 67 ASN A O 1
ATOM 542 N N . GLY A 1 68 ? 6.009 -5.814 9.768 1.00 78.25 68 GLY A N 1
ATOM 543 C CA . GLY A 1 68 ? 7.110 -5.004 10.307 1.00 78.25 68 GLY A CA 1
ATOM 544 C C . GLY A 1 68 ? 8.044 -4.409 9.243 1.00 78.25 68 GLY A C 1
ATOM 545 O O . GLY A 1 68 ? 9.053 -3.794 9.584 1.00 78.25 68 GLY A O 1
ATOM 546 N N . ARG A 1 69 ? 7.724 -4.564 7.950 1.00 75.19 69 ARG A N 1
ATOM 547 C CA . ARG A 1 69 ? 8.467 -3.971 6.834 1.00 75.19 69 ARG A CA 1
ATOM 548 C C . ARG A 1 69 ? 7.774 -2.707 6.347 1.00 75.19 69 ARG A C 1
ATOM 550 O O . ARG A 1 69 ? 6.576 -2.679 6.068 1.00 75.19 69 ARG A O 1
ATOM 557 N N . TRP A 1 70 ? 8.571 -1.665 6.194 1.00 77.75 70 TRP A N 1
ATOM 558 C CA . TRP A 1 70 ? 8.169 -0.376 5.664 1.00 77.75 70 TRP A CA 1
ATOM 559 C C . TRP A 1 70 ? 9.323 0.126 4.805 1.00 77.75 70 TRP A C 1
ATOM 561 O O . TRP A 1 70 ? 10.462 0.203 5.259 1.00 77.75 70 TRP A O 1
ATOM 571 N N . GLY A 1 71 ? 9.061 0.380 3.527 1.00 77.00 71 GLY A N 1
ATOM 572 C CA . GLY A 1 71 ? 10.111 0.777 2.602 1.00 77.00 71 GLY A CA 1
ATOM 573 C C . GLY A 1 71 ? 9.786 0.504 1.145 1.00 77.00 71 GLY A C 1
ATOM 574 O O . GLY A 1 71 ? 8.717 0.009 0.783 1.00 77.00 71 GLY A O 1
ATOM 575 N N . TYR A 1 72 ? 10.755 0.855 0.314 1.00 74.00 72 TYR A N 1
ATOM 576 C CA . TYR A 1 72 ? 10.741 0.662 -1.123 1.00 74.00 72 TYR A CA 1
ATOM 577 C C . TYR A 1 72 ? 11.892 -0.266 -1.487 1.00 74.00 72 TYR A C 1
ATOM 579 O O . TYR A 1 72 ? 13.044 0.028 -1.173 1.00 74.00 72 TYR A O 1
ATOM 587 N N . SER A 1 73 ? 11.571 -1.390 -2.115 1.00 75.94 73 SER A N 1
ATOM 588 C CA . SER A 1 73 ? 12.538 -2.375 -2.579 1.00 75.94 73 SER A CA 1
ATOM 589 C C . SER A 1 73 ? 12.523 -2.42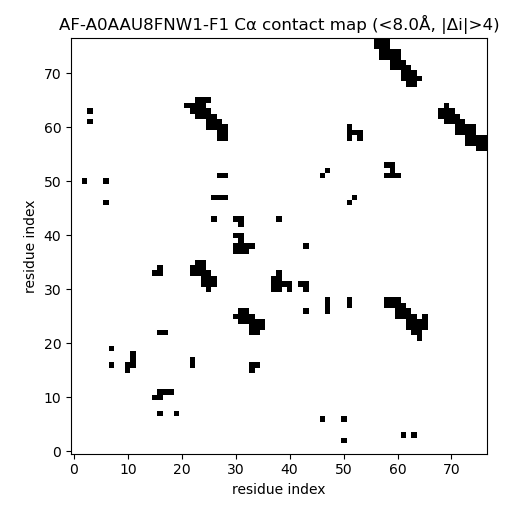3 -4.100 1.00 75.94 73 SER A C 1
ATOM 591 O O . SER A 1 73 ? 11.471 -2.383 -4.740 1.00 75.94 73 SER A O 1
ATOM 593 N N . THR A 1 74 ? 13.712 -2.507 -4.683 1.00 72.00 74 THR A N 1
ATOM 594 C CA . THR A 1 74 ? 13.899 -2.802 -6.099 1.00 72.00 74 THR A CA 1
ATOM 595 C C . THR A 1 74 ? 14.262 -4.263 -6.239 1.00 72.00 74 THR A C 1
ATOM 597 O O . THR A 1 74 ? 15.350 -4.669 -5.830 1.00 72.00 74 THR A O 1
ATOM 600 N N . ARG A 1 75 ? 13.390 -5.045 -6.863 1.00 65.88 75 ARG A N 1
ATOM 601 C CA . ARG A 1 75 ? 13.725 -6.385 -7.313 1.00 65.88 75 ARG A CA 1
ATOM 602 C C . ARG A 1 75 ? 14.336 -6.284 -8.704 1.00 65.88 75 ARG A C 1
ATOM 604 O O . ARG A 1 75 ? 13.656 -5.969 -9.682 1.00 65.88 75 ARG A O 1
ATOM 611 N N . THR A 1 76 ? 15.636 -6.528 -8.790 1.00 56.50 76 THR A N 1
ATOM 612 C CA . THR A 1 76 ? 16.286 -6.814 -10.070 1.00 56.50 76 THR A CA 1
ATOM 613 C C . THR A 1 76 ? 15.740 -8.163 -10.538 1.00 56.50 76 THR A C 1
ATOM 615 O O . THR A 1 76 ? 15.832 -9.138 -9.790 1.00 56.50 76 THR A O 1
ATOM 618 N N . ARG A 1 77 ? 15.065 -8.188 -11.693 1.00 54.53 77 ARG A N 1
ATOM 619 C CA . ARG A 1 77 ? 14.711 -9.446 -12.359 1.00 54.53 77 ARG A CA 1
ATOM 620 C C . ARG A 1 77 ? 15.958 -10.077 -12.959 1.00 54.53 77 ARG A C 1
ATOM 622 O O . ARG A 1 77 ? 16.836 -9.299 -13.394 1.00 54.53 77 ARG A O 1
#

Mean predicted aligned error: 5.97 Å

pLDDT: mean 80.54, std 10.33, range [46.09, 92.31]